Protein AF-A0A2S0JGC6-F1 (afdb_monomer_lite)

Structure (mmCIF, N/CA/C/O backbone):
data_AF-A0A2S0JGC6-F1
#
_entry.id   AF-A0A2S0JGC6-F1
#
loop_
_atom_site.group_PDB
_atom_site.id
_atom_site.type_symbol
_atom_site.label_atom_id
_atom_site.label_alt_id
_atom_site.label_comp_id
_atom_site.label_asym_id
_atom_site.label_entity_id
_atom_site.label_seq_id
_atom_site.pdbx_PDB_ins_code
_atom_site.Cartn_x
_atom_site.Cartn_y
_atom_site.Cartn_z
_atom_site.occupancy
_atom_site.B_iso_or_equiv
_atom_site.auth_seq_id
_atom_site.auth_comp_id
_atom_site.auth_asym_id
_atom_site.auth_atom_id
_atom_site.pdbx_PDB_model_num
ATOM 1 N N . MET A 1 1 ? 18.245 -11.694 -10.130 1.00 72.62 1 MET A N 1
ATOM 2 C CA . MET A 1 1 ? 16.938 -11.550 -9.470 1.00 72.62 1 MET A CA 1
ATOM 3 C C . MET A 1 1 ? 15.899 -12.024 -10.455 1.00 72.62 1 MET A C 1
ATOM 5 O O . MET A 1 1 ? 15.823 -11.463 -11.543 1.00 72.62 1 MET A O 1
ATOM 9 N N . GLU A 1 2 ? 15.187 -13.089 -10.122 1.00 93.56 2 GLU A N 1
ATOM 10 C CA . GLU A 1 2 ? 14.119 -13.622 -10.969 1.00 93.56 2 GLU A CA 1
ATOM 11 C C . GLU A 1 2 ? 12.880 -12.716 -10.920 1.00 93.56 2 GLU A C 1
ATOM 13 O O . GLU A 1 2 ? 12.695 -11.944 -9.976 1.00 93.56 2 GLU A O 1
ATOM 18 N N . LEU A 1 3 ? 12.003 -12.814 -11.926 1.00 86.81 3 LEU A N 1
ATOM 19 C CA . LEU A 1 3 ? 10.759 -12.033 -11.992 1.00 86.81 3 LEU A CA 1
ATOM 20 C C . LEU A 1 3 ? 9.942 -12.150 -10.694 1.00 86.81 3 LEU A C 1
ATOM 22 O O . LEU A 1 3 ? 9.458 -11.148 -10.170 1.00 86.81 3 LEU A O 1
ATOM 26 N N . ASN A 1 4 ? 9.851 -13.360 -10.142 1.00 92.62 4 ASN A N 1
ATOM 27 C CA . ASN A 1 4 ? 9.116 -13.630 -8.910 1.00 92.62 4 ASN A CA 1
ATOM 28 C C . ASN A 1 4 ? 9.739 -12.932 -7.694 1.00 92.62 4 ASN A C 1
ATOM 30 O O . ASN A 1 4 ? 9.021 -12.362 -6.869 1.00 92.62 4 ASN A O 1
ATOM 34 N N . GLU A 1 5 ? 11.068 -12.914 -7.595 1.00 93.19 5 GLU A N 1
ATOM 35 C CA . GLU A 1 5 ? 11.782 -12.206 -6.528 1.00 93.19 5 GLU A CA 1
ATOM 36 C C . GLU A 1 5 ? 11.584 -10.689 -6.641 1.00 93.19 5 GLU A C 1
ATOM 38 O O . GLU A 1 5 ? 11.358 -10.004 -5.640 1.00 93.19 5 GLU A O 1
ATOM 43 N N . PHE A 1 6 ? 11.608 -10.162 -7.867 1.00 88.50 6 PHE A N 1
ATOM 44 C CA . PHE A 1 6 ? 11.404 -8.741 -8.134 1.00 88.50 6 PHE A CA 1
ATOM 45 C C . PHE A 1 6 ? 9.982 -8.287 -7.772 1.00 88.50 6 PHE A C 1
ATOM 47 O O . PHE A 1 6 ? 9.808 -7.305 -7.046 1.00 88.50 6 PHE A O 1
ATOM 54 N N . VAL A 1 7 ? 8.963 -9.039 -8.198 1.00 89.38 7 VAL A N 1
ATOM 55 C CA . VAL A 1 7 ? 7.557 -8.777 -7.845 1.00 89.38 7 VAL A CA 1
ATOM 56 C C . VAL A 1 7 ? 7.347 -8.876 -6.331 1.00 89.38 7 VAL A C 1
ATOM 58 O O . VAL A 1 7 ? 6.692 -8.017 -5.737 1.00 89.38 7 VAL A O 1
ATOM 61 N N . THR A 1 8 ? 7.966 -9.863 -5.677 1.00 92.06 8 THR A N 1
ATOM 62 C CA . THR A 1 8 ? 7.906 -10.021 -4.215 1.00 92.06 8 THR A CA 1
ATOM 63 C C . THR A 1 8 ? 8.503 -8.814 -3.495 1.00 92.06 8 THR A C 1
ATOM 65 O O . THR A 1 8 ? 7.912 -8.301 -2.542 1.00 92.06 8 THR A O 1
ATOM 68 N N . LYS A 1 9 ? 9.642 -8.301 -3.973 1.00 90.94 9 LYS A N 1
ATOM 69 C CA . LYS A 1 9 ? 10.278 -7.107 -3.409 1.00 90.94 9 LYS A CA 1
ATOM 70 C C . LYS A 1 9 ? 9.366 -5.880 -3.498 1.00 90.94 9 LYS A C 1
ATOM 72 O O . LYS A 1 9 ? 9.223 -5.170 -2.503 1.00 90.94 9 LYS A O 1
ATOM 77 N N . ILE A 1 10 ? 8.715 -5.658 -4.642 1.00 88.62 10 ILE A N 1
ATOM 78 C CA . ILE A 1 10 ? 7.750 -4.558 -4.818 1.00 88.62 10 ILE A CA 1
ATOM 79 C C . ILE A 1 10 ? 6.557 -4.728 -3.870 1.00 88.6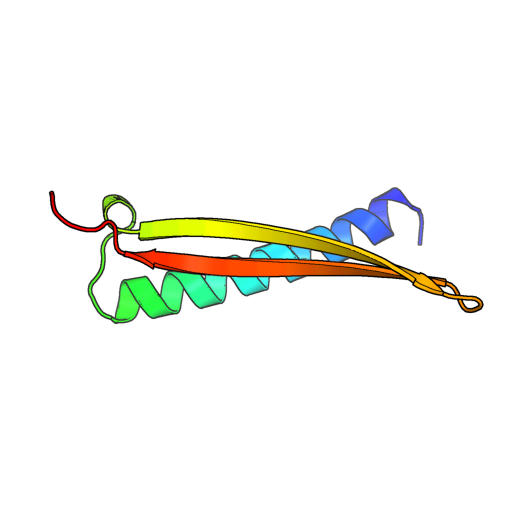2 10 ILE A C 1
ATOM 81 O O . ILE A 1 10 ? 6.205 -3.787 -3.157 1.00 88.62 10 ILE A O 1
ATOM 85 N N . SER A 1 11 ? 5.981 -5.934 -3.801 1.00 89.19 11 SER A N 1
ATOM 86 C CA . SER A 1 11 ? 4.854 -6.229 -2.908 1.00 89.19 11 SER A CA 1
ATOM 87 C C . SER A 1 11 ? 5.199 -5.953 -1.442 1.00 89.19 11 SER A C 1
ATOM 89 O O . SER A 1 11 ? 4.396 -5.367 -0.718 1.00 89.19 11 SER A O 1
ATOM 91 N N . ASN A 1 12 ? 6.407 -6.307 -0.998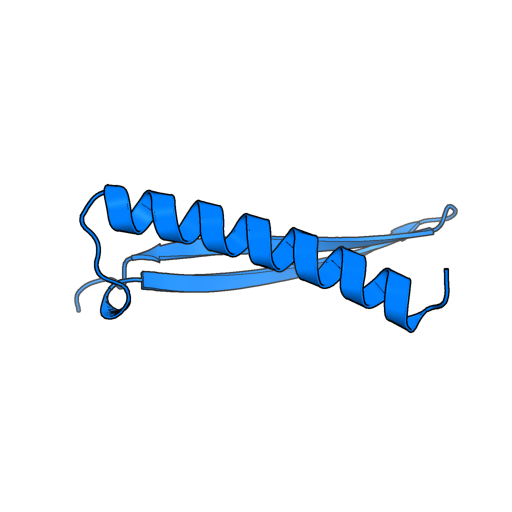 1.00 92.19 12 ASN A N 1
ATOM 92 C CA . ASN A 1 12 ? 6.850 -6.053 0.373 1.00 92.19 12 ASN A CA 1
ATOM 93 C C . ASN A 1 12 ? 6.973 -4.554 0.685 1.00 92.19 12 ASN A C 1
ATOM 95 O O . ASN A 1 12 ? 6.590 -4.128 1.775 1.00 92.19 12 ASN A O 1
ATOM 99 N N . ILE A 1 13 ? 7.456 -3.748 -0.266 1.00 90.50 13 ILE A N 1
ATOM 100 C CA . ILE A 1 13 ? 7.532 -2.285 -0.119 1.00 90.50 13 ILE A CA 1
ATOM 101 C C . ILE A 1 13 ? 6.124 -1.687 -0.007 1.00 90.50 13 ILE A C 1
ATOM 103 O O . ILE A 1 13 ? 5.860 -0.918 0.916 1.00 90.50 13 ILE A O 1
ATOM 107 N N . GLN A 1 14 ? 5.206 -2.087 -0.891 1.00 88.06 14 GLN A N 1
ATOM 108 C CA . GLN A 1 14 ? 3.814 -1.622 -0.862 1.00 88.06 14 GLN A CA 1
ATOM 109 C C . GLN A 1 14 ? 3.104 -2.022 0.439 1.00 88.06 14 GLN A C 1
ATOM 111 O O . GLN A 1 14 ? 2.473 -1.185 1.082 1.00 88.06 14 GLN A O 1
ATOM 116 N N . LYS A 1 15 ? 3.268 -3.275 0.887 1.00 90.12 15 LYS A N 1
ATOM 117 C CA . LYS A 1 15 ? 2.722 -3.762 2.165 1.00 90.12 15 LYS A CA 1
ATOM 118 C C . LYS A 1 15 ? 3.255 -2.975 3.358 1.00 90.12 15 LYS A C 1
ATOM 120 O O . LYS A 1 15 ? 2.495 -2.711 4.286 1.00 90.12 15 LYS A O 1
ATOM 125 N N . LYS A 1 16 ? 4.543 -2.614 3.355 1.00 92.25 16 LYS A N 1
ATOM 126 C CA . LYS A 1 16 ? 5.130 -1.789 4.416 1.00 92.25 16 LYS A CA 1
ATOM 127 C C . LYS A 1 16 ? 4.492 -0.398 4.441 1.00 92.25 16 LYS A C 1
ATOM 129 O O . LYS A 1 16 ? 4.009 0.001 5.491 1.00 92.25 16 LYS A O 1
ATOM 134 N N . ALA A 1 17 ? 4.414 0.280 3.295 1.00 89.19 17 ALA A N 1
ATOM 135 C CA . ALA A 1 17 ? 3.808 1.609 3.201 1.00 89.19 17 ALA A CA 1
ATOM 136 C C . ALA A 1 17 ? 2.346 1.616 3.686 1.00 89.19 17 ALA A C 1
ATOM 138 O O . ALA A 1 17 ? 1.958 2.479 4.468 1.00 89.19 17 ALA A O 1
ATOM 139 N N . LEU 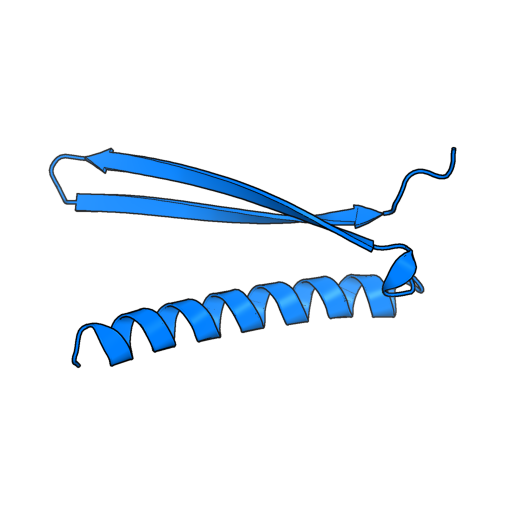A 1 18 ? 1.562 0.606 3.293 1.00 89.44 18 LEU A N 1
ATOM 140 C CA . LEU A 1 18 ? 0.183 0.450 3.754 1.00 89.44 18 LEU A CA 1
ATOM 141 C C . LEU A 1 18 ? 0.098 0.226 5.272 1.00 89.44 18 LEU A C 1
ATOM 143 O O . LEU A 1 18 ? -0.733 0.835 5.938 1.00 89.44 18 LEU A O 1
ATOM 147 N N . ARG A 1 19 ? 0.961 -0.632 5.835 1.00 91.62 19 ARG A N 1
ATOM 148 C CA . ARG A 1 19 ? 1.012 -0.878 7.286 1.00 91.62 19 ARG A CA 1
ATOM 149 C C . ARG A 1 19 ? 1.373 0.378 8.070 1.00 91.62 19 ARG A C 1
ATOM 151 O O . ARG A 1 19 ? 0.785 0.603 9.121 1.00 91.62 19 ARG A O 1
ATOM 158 N N . ASP A 1 20 ? 2.330 1.159 7.583 1.00 93.06 20 ASP A N 1
ATOM 159 C CA . ASP A 1 20 ? 2.772 2.383 8.250 1.00 93.06 20 ASP A CA 1
ATOM 160 C C . ASP A 1 20 ? 1.645 3.430 8.255 1.00 93.06 20 ASP A C 1
ATOM 162 O O . ASP A 1 20 ? 1.356 4.016 9.298 1.00 93.06 20 ASP A O 1
ATOM 166 N N . ALA A 1 21 ? 0.930 3.582 7.136 1.00 90.25 21 ALA A N 1
ATOM 167 C CA . ALA A 1 21 ? -0.231 4.465 7.045 1.00 90.25 21 ALA A CA 1
ATOM 168 C C . ALA A 1 21 ? -1.403 3.997 7.936 1.00 90.25 21 ALA A C 1
ATOM 170 O O . ALA A 1 21 ? -2.016 4.812 8.622 1.00 90.25 21 ALA A O 1
ATOM 171 N N . LEU A 1 22 ? -1.685 2.686 7.990 1.00 91.69 22 LEU A N 1
ATOM 172 C CA . LEU A 1 22 ? -2.705 2.131 8.892 1.00 91.69 22 LEU A CA 1
ATOM 173 C C . LEU A 1 22 ? -2.345 2.398 10.353 1.00 91.69 22 LEU A C 1
ATOM 175 O O . LEU A 1 22 ? -3.180 2.874 11.110 1.00 91.69 22 LEU A O 1
ATOM 179 N N . LYS A 1 23 ? -1.092 2.143 10.748 1.00 93.75 23 LYS A N 1
ATOM 180 C CA . LYS A 1 23 ? -0.625 2.409 12.114 1.00 93.75 23 LYS A CA 1
ATOM 181 C C . LYS A 1 23 ? -0.754 3.877 12.504 1.00 93.75 23 LYS A C 1
ATOM 183 O O . LYS A 1 23 ? -1.081 4.142 13.652 1.00 93.75 23 LYS A O 1
ATOM 188 N N . ALA A 1 24 ? -0.511 4.808 11.581 1.00 92.31 24 ALA A N 1
ATOM 189 C CA . ALA A 1 24 ? -0.714 6.230 11.846 1.00 92.31 24 ALA A CA 1
ATOM 190 C C . ALA A 1 24 ? -2.172 6.512 12.246 1.00 92.31 24 ALA A C 1
ATOM 192 O O . ALA A 1 24 ? -2.401 7.095 13.300 1.00 92.31 24 ALA A O 1
ATOM 193 N N . LYS A 1 25 ? -3.144 5.983 11.491 1.00 91.88 25 LYS A N 1
ATOM 194 C CA . LYS A 1 25 ? -4.570 6.112 11.823 1.00 91.88 25 LYS A CA 1
ATOM 195 C C . LYS A 1 25 ? -4.964 5.388 13.112 1.00 91.88 25 LYS A C 1
ATOM 197 O O . LYS A 1 25 ? -5.693 5.947 13.920 1.00 91.88 25 LYS A O 1
ATOM 202 N N . LEU A 1 26 ? -4.422 4.201 13.374 1.00 91.75 26 LEU A N 1
ATOM 203 C CA . LEU A 1 26 ? -4.657 3.524 14.656 1.00 91.75 26 LEU A CA 1
ATOM 204 C C . LEU A 1 26 ? -4.114 4.337 15.848 1.00 91.75 26 LEU A C 1
ATOM 206 O O . LEU A 1 26 ? -4.737 4.374 16.904 1.00 91.75 26 LEU A O 1
ATOM 210 N N . ASN A 1 27 ? -2.983 5.029 15.679 1.00 94.31 27 ASN A N 1
ATOM 211 C CA . ASN A 1 27 ? -2.419 5.912 16.704 1.00 94.31 27 ASN A CA 1
ATOM 212 C C . ASN A 1 27 ? -3.217 7.217 16.889 1.00 94.31 27 ASN A C 1
ATOM 214 O O . ASN A 1 27 ? -3.112 7.832 17.947 1.00 94.31 27 ASN A O 1
ATOM 218 N N . GLU A 1 28 ? -4.001 7.639 15.892 1.00 92.19 28 GLU A N 1
ATOM 219 C CA . GLU A 1 28 ? -4.959 8.752 16.002 1.00 92.19 28 GLU A CA 1
ATOM 220 C C . GLU A 1 28 ? -6.220 8.362 16.802 1.00 92.19 28 GLU A C 1
ATOM 222 O O . GLU A 1 28 ? -7.005 9.235 17.160 1.00 92.19 28 GLU A O 1
ATOM 227 N N . GLY A 1 29 ? -6.389 7.075 17.138 1.00 91.75 29 GLY A N 1
ATOM 228 C CA . GLY A 1 29 ? -7.491 6.565 17.960 1.00 91.75 29 GLY A CA 1
ATOM 229 C C . GLY A 1 29 ? -8.568 5.803 17.188 1.00 91.75 29 GLY A C 1
ATOM 230 O O . GLY A 1 29 ? -9.489 5.287 17.815 1.00 91.75 29 GLY A O 1
ATOM 231 N N . TYR A 1 30 ? -8.443 5.687 15.862 1.00 91.19 30 TYR A N 1
ATOM 232 C CA . TYR A 1 30 ? -9.360 4.892 15.044 1.00 91.19 30 TYR A CA 1
ATOM 233 C C . TYR A 1 30 ? -9.128 3.390 15.241 1.00 91.19 30 TYR A C 1
ATOM 235 O O . TYR A 1 30 ? -8.000 2.921 15.408 1.00 91.19 30 TYR A O 1
ATOM 243 N N . THR A 1 31 ? -10.193 2.608 15.157 1.00 91.00 31 THR A N 1
ATOM 244 C CA . THR A 1 31 ? -10.155 1.146 15.090 1.00 91.00 31 THR A CA 1
ATOM 245 C C . THR A 1 31 ? -10.069 0.673 13.640 1.00 91.00 31 THR A C 1
ATOM 247 O O . THR A 1 31 ? -10.391 1.398 12.701 1.00 91.00 31 THR A O 1
ATOM 250 N N . ILE A 1 32 ? -9.643 -0.575 13.424 1.00 88.50 32 ILE A N 1
ATOM 251 C CA . ILE A 1 32 ? -9.560 -1.149 12.069 1.00 88.50 32 ILE A CA 1
ATOM 252 C C . ILE A 1 32 ? -10.931 -1.135 11.375 1.00 88.50 32 ILE A C 1
ATOM 254 O O . ILE A 1 32 ? -10.996 -0.897 10.171 1.00 88.50 32 ILE A O 1
ATOM 258 N N . ASP A 1 33 ? -12.012 -1.351 12.127 1.00 89.69 33 ASP A N 1
ATOM 259 C CA . ASP A 1 33 ? -13.371 -1.405 11.587 1.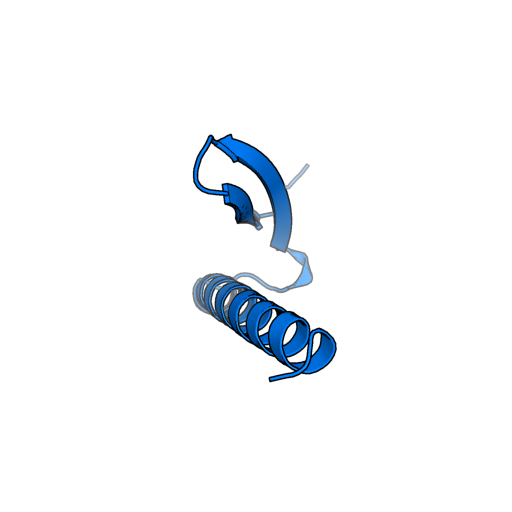00 89.69 33 ASP A CA 1
ATOM 260 C C . ASP A 1 33 ? -13.885 -0.037 11.124 1.00 89.69 33 ASP A C 1
ATOM 262 O O . ASP A 1 33 ? -14.791 0.014 10.295 1.00 89.69 33 ASP A O 1
ATOM 266 N N . GLU A 1 34 ? -13.301 1.063 11.592 1.00 88.25 34 GLU A N 1
ATOM 267 C CA . GLU A 1 34 ? -13.648 2.434 11.190 1.00 88.25 34 GLU A CA 1
ATOM 268 C C . GLU A 1 34 ? -12.869 2.900 9.956 1.00 88.25 34 GLU A C 1
ATOM 270 O O . GLU A 1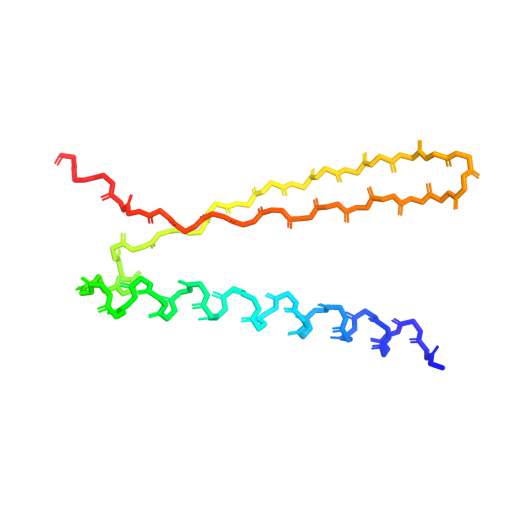 34 ? -13.183 3.936 9.375 1.00 88.25 34 GLU A O 1
ATOM 275 N N . LEU A 1 35 ? -11.868 2.134 9.517 1.00 88.19 35 LEU A N 1
ATOM 276 C CA . LEU A 1 35 ? -11.002 2.501 8.404 1.00 88.19 35 LEU A CA 1
ATOM 277 C C . LEU A 1 35 ? -11.370 1.730 7.138 1.00 88.19 35 LEU A C 1
ATOM 279 O O . LEU A 1 35 ? -11.709 0.546 7.161 1.00 88.19 35 LEU A O 1
ATOM 283 N N . TYR A 1 36 ? -11.235 2.385 5.990 1.00 89.75 36 TYR A N 1
ATOM 284 C CA . TYR A 1 36 ? -11.239 1.713 4.698 1.00 89.75 36 TYR A CA 1
ATOM 285 C C . TYR A 1 36 ? -10.076 2.184 3.833 1.00 89.75 36 TYR A C 1
ATOM 287 O O . TYR A 1 36 ? -9.640 3.334 3.889 1.00 89.75 36 TYR A O 1
ATOM 295 N N . VAL A 1 37 ? -9.559 1.264 3.021 1.00 86.31 37 VAL A N 1
ATOM 296 C CA . VAL A 1 37 ? -8.467 1.537 2.087 1.00 86.31 37 VAL A CA 1
ATOM 297 C C . VAL A 1 37 ? -9.069 1.745 0.708 1.00 86.31 37 VAL A C 1
ATOM 299 O O . VAL A 1 37 ? -9.614 0.815 0.115 1.00 86.31 37 VAL A O 1
ATOM 302 N N . SER A 1 38 ? -8.945 2.957 0.185 1.00 86.50 38 SER A N 1
ATOM 303 C CA . SER A 1 38 ? -9.164 3.225 -1.234 1.00 86.50 38 SER A CA 1
ATOM 304 C C . SER A 1 38 ? -7.838 3.13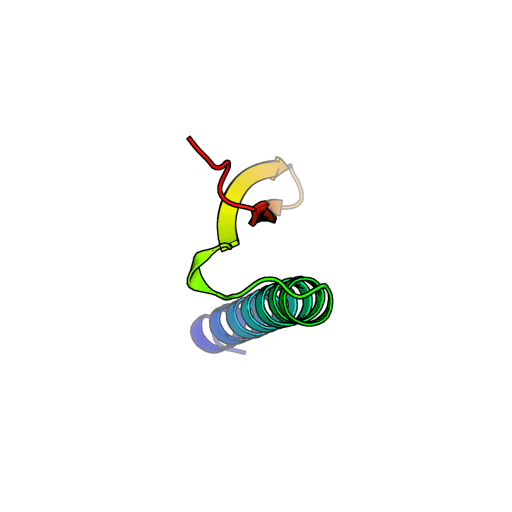0 -1.982 1.00 86.50 38 SER A C 1
ATOM 306 O O . SER A 1 38 ? -6.783 3.484 -1.449 1.00 86.50 38 SER A O 1
ATOM 308 N N . TYR A 1 39 ? -7.878 2.604 -3.203 1.00 83.56 39 TYR A N 1
ATOM 309 C CA . TYR A 1 39 ? -6.705 2.503 -4.059 1.00 83.56 39 TYR A CA 1
ATOM 310 C C . TYR A 1 39 ? -7.048 2.950 -5.474 1.00 83.56 39 TYR A C 1
ATOM 312 O O . TYR A 1 39 ? -8.121 2.640 -5.986 1.00 83.56 39 TYR A O 1
ATOM 320 N N . ASP A 1 40 ? -6.116 3.661 -6.099 1.00 85.06 40 ASP A N 1
ATOM 321 C CA . ASP A 1 40 ? -6.174 4.020 -7.511 1.00 85.06 40 ASP A CA 1
ATOM 322 C C . ASP A 1 40 ? -4.874 3.592 -8.195 1.00 85.06 40 ASP A C 1
ATOM 324 O O . ASP A 1 40 ? -3.775 3.697 -7.634 1.00 85.06 40 ASP A O 1
ATOM 328 N N . THR A 1 41 ? -5.006 3.079 -9.414 1.00 84.81 41 THR A N 1
ATOM 329 C CA . THR A 1 41 ? -3.886 2.587 -10.211 1.00 84.81 41 THR A CA 1
ATOM 330 C C . THR A 1 41 ? -3.808 3.365 -11.509 1.00 84.81 41 THR A C 1
ATOM 332 O O . THR A 1 41 ? -4.660 3.219 -12.386 1.00 84.81 41 THR A O 1
ATOM 335 N N . LYS A 1 42 ? -2.733 4.134 -11.679 1.00 86.62 42 LYS A N 1
ATOM 336 C CA . LYS A 1 42 ? -2.470 4.866 -12.916 1.00 86.62 42 LYS A CA 1
ATOM 337 C C . LYS A 1 42 ? -1.247 4.297 -13.609 1.00 86.62 42 LYS A C 1
ATOM 339 O O . LYS A 1 42 ? -0.137 4.354 -13.080 1.00 86.62 42 LYS A O 1
ATOM 344 N N . THR A 1 43 ? -1.455 3.786 -14.817 1.00 88.31 43 THR A N 1
ATOM 345 C CA . THR A 1 43 ? -0.369 3.309 -15.675 1.00 88.31 43 THR A CA 1
ATOM 346 C C . THR A 1 43 ? -0.169 4.281 -16.827 1.00 88.31 43 THR A C 1
ATOM 348 O O . THR A 1 43 ? -1.078 4.501 -17.623 1.00 88.31 43 THR A O 1
ATOM 351 N N . THR A 1 44 ? 1.029 4.848 -16.933 1.00 89.12 44 THR A N 1
ATOM 352 C CA . THR A 1 44 ? 1.434 5.703 -18.051 1.00 89.12 44 THR A CA 1
ATOM 353 C C . THR A 1 44 ? 2.568 5.026 -18.807 1.00 89.12 44 THR A C 1
ATOM 355 O O . THR A 1 44 ? 3.563 4.608 -18.210 1.00 89.12 44 THR A O 1
ATOM 358 N N . ARG A 1 45 ? 2.428 4.913 -20.129 1.00 91.31 45 ARG A N 1
ATOM 359 C CA . ARG A 1 45 ? 3.473 4.389 -21.012 1.00 91.31 45 ARG A CA 1
ATOM 360 C C . ARG A 1 45 ? 4.194 5.545 -21.695 1.00 91.31 45 ARG A C 1
ATOM 362 O O . ARG A 1 45 ? 3.560 6.346 -22.375 1.00 91.31 45 ARG A O 1
ATOM 369 N N . ASN A 1 46 ? 5.515 5.578 -21.557 1.00 90.81 46 ASN A N 1
ATOM 370 C CA . ASN A 1 46 ? 6.391 6.576 -22.164 1.00 90.81 46 ASN A CA 1
ATOM 371 C C . ASN A 1 46 ? 7.413 5.864 -23.071 1.00 90.81 46 ASN A C 1
ATOM 373 O O . ASN A 1 46 ? 7.527 4.637 -23.031 1.00 90.81 46 ASN A O 1
ATOM 377 N N . LYS A 1 47 ? 8.181 6.617 -23.875 1.00 85.81 47 LYS A N 1
ATOM 378 C CA . LYS A 1 47 ? 9.240 6.045 -24.735 1.00 85.81 47 LYS A CA 1
ATOM 379 C C . LYS A 1 47 ? 10.287 5.247 -23.941 1.00 85.81 47 LYS A C 1
ATOM 381 O O . LYS A 1 47 ? 10.793 4.258 -24.455 1.00 85.81 47 LYS A O 1
ATOM 386 N N . ASP A 1 48 ? 10.523 5.626 -22.686 1.00 87.56 48 ASP A N 1
ATOM 387 C CA . ASP A 1 48 ? 11.567 5.052 -21.826 1.00 87.56 48 ASP A CA 1
ATOM 388 C C . ASP A 1 48 ? 11.061 3.968 -20.856 1.00 87.56 48 ASP A C 1
ATOM 390 O O . ASP A 1 48 ? 11.828 3.454 -20.045 1.00 87.56 48 ASP A O 1
ATOM 394 N N . GLY A 1 49 ? 9.771 3.611 -20.899 1.00 86.44 49 GLY A N 1
ATOM 395 C CA . GLY A 1 49 ? 9.236 2.540 -20.058 1.00 86.44 49 GLY A CA 1
ATOM 396 C C . GLY A 1 49 ? 7.773 2.694 -19.659 1.00 86.44 49 GLY A C 1
ATOM 397 O O . GLY A 1 49 ? 7.018 3.507 -20.196 1.00 86.44 49 GLY A O 1
ATOM 398 N N . ILE A 1 50 ? 7.366 1.870 -18.693 1.00 86.50 50 ILE A N 1
ATOM 399 C CA . ILE A 1 50 ? 6.013 1.845 -18.135 1.00 86.50 50 ILE A CA 1
ATOM 400 C C . ILE A 1 50 ? 6.092 2.326 -16.688 1.00 86.50 50 ILE A C 1
ATOM 402 O O . ILE A 1 50 ? 6.757 1.712 -15.857 1.00 86.50 50 ILE A O 1
ATOM 406 N N . LYS A 1 51 ? 5.398 3.423 -16.381 1.00 85.06 51 LYS A N 1
ATOM 407 C CA . LYS A 1 51 ? 5.228 3.925 -15.019 1.00 85.06 51 LYS A CA 1
ATOM 408 C C . LYS A 1 51 ? 3.866 3.475 -14.504 1.00 85.06 51 LYS A C 1
ATOM 410 O O . LYS A 1 51 ? 2.850 3.997 -14.948 1.00 85.06 51 LYS A O 1
ATOM 415 N N . ALA A 1 52 ? 3.853 2.541 -13.560 1.00 81.19 52 ALA A N 1
ATOM 416 C CA . ALA A 1 52 ? 2.660 2.186 -12.798 1.00 81.19 52 ALA A CA 1
ATOM 417 C C . ALA A 1 52 ? 2.752 2.828 -11.409 1.00 81.19 52 ALA A C 1
ATOM 419 O O . ALA A 1 52 ? 3.685 2.554 -10.654 1.00 81.19 52 ALA A O 1
ATOM 420 N N . VAL A 1 53 ? 1.810 3.712 -11.090 1.00 82.31 53 VAL A N 1
ATOM 421 C CA . VAL A 1 53 ? 1.664 4.314 -9.762 1.00 82.31 53 VAL A CA 1
ATOM 422 C C . VAL A 1 53 ? 0.446 3.692 -9.106 1.00 82.31 53 VAL A C 1
ATOM 424 O O . VAL A 1 53 ? -0.636 3.699 -9.691 1.00 82.31 53 VAL A O 1
ATOM 427 N N . VAL A 1 54 ? 0.635 3.169 -7.897 1.00 81.75 54 VAL A N 1
ATOM 428 C CA . VAL A 1 54 ? -0.467 2.772 -7.024 1.00 81.75 54 VAL A CA 1
ATOM 429 C C . VAL A 1 54 ? -0.503 3.753 -5.869 1.00 81.75 54 VAL A C 1
ATOM 431 O O . VAL A 1 54 ? 0.462 3.846 -5.108 1.00 81.75 54 VAL A O 1
ATOM 434 N N . THR A 1 55 ? -1.596 4.498 -5.774 1.00 85.31 55 THR A N 1
ATOM 435 C CA . THR A 1 55 ? -1.845 5.423 -4.672 1.00 85.31 55 THR A CA 1
ATOM 436 C C . THR A 1 55 ? -2.862 4.778 -3.749 1.00 85.31 55 THR A C 1
ATOM 438 O O . THR A 1 55 ? -3.906 4.321 -4.209 1.00 85.31 55 THR A O 1
ATOM 441 N N . TYR A 1 56 ? -2.550 4.735 -2.457 1.00 83.31 56 TYR A N 1
ATOM 442 C CA . TYR A 1 56 ? -3.463 4.269 -1.420 1.00 83.31 56 TYR A CA 1
ATOM 443 C C . TYR A 1 56 ? -3.845 5.445 -0.534 1.00 83.31 56 TYR A C 1
ATOM 445 O O . TYR A 1 56 ? -2.986 6.248 -0.170 1.00 83.31 56 TYR A O 1
ATOM 453 N N . GLU A 1 57 ? -5.113 5.512 -0.158 1.00 85.88 57 GLU A N 1
ATOM 454 C CA . GLU A 1 57 ? -5.626 6.495 0.786 1.00 85.88 57 GLU A CA 1
ATOM 455 C C . GLU A 1 57 ? -6.490 5.767 1.817 1.00 85.88 57 GLU A C 1
ATOM 457 O O . GLU A 1 57 ? -7.432 5.051 1.460 1.00 85.88 57 GLU A O 1
ATOM 462 N N . ILE A 1 58 ? -6.124 5.918 3.091 1.00 85.94 58 ILE A N 1
ATOM 463 C CA . ILE A 1 58 ? -6.843 5.338 4.225 1.00 85.94 58 ILE A CA 1
ATOM 464 C C . ILE A 1 58 ? -7.786 6.405 4.749 1.00 85.94 58 ILE A C 1
ATOM 466 O O . ILE A 1 58 ? -7.341 7.457 5.210 1.00 85.94 58 ILE A O 1
ATOM 470 N N . LYS A 1 59 ? -9.077 6.118 4.649 1.00 85.06 59 LYS A N 1
ATOM 471 C CA . LYS A 1 59 ? -10.157 7.024 5.015 1.00 85.06 59 LYS A CA 1
ATOM 472 C C . LYS A 1 59 ? -10.952 6.446 6.165 1.00 85.06 59 LYS A C 1
ATOM 474 O O . LYS A 1 59 ? -11.000 5.233 6.364 1.00 85.06 59 LYS A O 1
ATOM 479 N N . GLU A 1 60 ? -11.595 7.345 6.877 1.00 86.31 60 GLU A N 1
ATOM 480 C CA . GLU A 1 60 ? -12.556 7.028 7.918 1.00 86.31 60 GLU A CA 1
ATOM 481 C C . GLU A 1 60 ? -13.897 6.722 7.252 1.00 86.31 60 GLU A C 1
ATOM 483 O O . GLU A 1 60 ? -14.278 7.372 6.270 1.00 86.31 60 GLU A O 1
ATOM 488 N N . LYS A 1 61 ? -14.606 5.707 7.743 1.00 78.62 61 LYS A N 1
ATOM 489 C CA . LYS A 1 61 ? -15.994 5.481 7.351 1.00 78.62 61 LYS A CA 1
ATOM 490 C C . LYS A 1 61 ? -16.796 6.711 7.771 1.00 78.62 61 LYS A C 1
ATOM 492 O O . LYS A 1 61 ? -16.735 7.122 8.921 1.00 78.62 61 LYS A O 1
ATOM 497 N N . ALA A 1 62 ? -17.518 7.310 6.828 1.00 68.81 62 ALA A N 1
ATOM 498 C CA . ALA A 1 62 ? -18.494 8.327 7.178 1.00 68.81 62 ALA A CA 1
ATOM 499 C C . ALA A 1 62 ? -19.624 7.638 7.953 1.00 68.81 62 ALA A C 1
ATOM 501 O O . ALA A 1 62 ? -20.227 6.697 7.426 1.00 68.81 62 ALA A O 1
ATOM 502 N N . ASP A 1 63 ? -19.874 8.080 9.184 1.00 58.59 63 ASP A N 1
ATOM 503 C CA . ASP A 1 63 ? -21.087 7.714 9.906 1.00 58.59 63 ASP A CA 1
ATOM 504 C C . ASP A 1 63 ? -22.290 8.207 9.095 1.00 58.59 63 ASP A C 1
ATOM 506 O O . ASP A 1 63 ? -22.343 9.365 8.671 1.00 58.59 63 ASP A O 1
ATOM 510 N N . ASN A 1 64 ? -23.205 7.284 8.813 1.00 43.81 64 ASN A N 1
ATOM 511 C CA . ASN A 1 64 ? -24.438 7.514 8.064 1.00 43.81 64 ASN A CA 1
ATOM 512 C C . ASN A 1 64 ? -25.585 7.766 9.044 1.00 43.81 64 ASN A C 1
ATOM 514 O O . ASN A 1 64 ? -25.668 6.994 10.028 1.00 43.81 64 ASN A O 1
#

Radius of gyration: 15.45 Å; chains: 1; bounding box: 41×22×43 Å

pLDDT: mean 86.89, std 7.98, range [43.81, 94.31]

Secondary structure (DSSP, 8-state):
--HHHHHHHHHHHHHHHHHHHHHHHHHTT--GGGEEEEEEEEEEEETTEEEEEEEEEEEEPPP-

Sequence (64 aa):
MELNEFVTKISNIQKKALRDALKAKLNEGYTIDELYVSYDTKTTRNKDGIKAVVTYEIKEKADN

Foldseek 3Di:
DDPVVVVVVVVVVVVVVVVVLVVVVVVVVDDPVQKDKDWDWDWDQDPVGIDIDIDIDIDGDPDD